Protein 4XTT (pdb70)

Solvent-accessible surface area: 8667 Å² total; per-residue (Å²): 70,27,51,28,0,15,79,43,16,125,137,22,138,106,41,34,15,42,45,37,138,4,55,121,111,1,16,50,54,3,25,89,96,36,62,6,97,78,115,39,34,1,1,11,0,0,1,4,70,60,170,118,11,46,19,12,6,69,20,92,60,87,2,92,122,36,2,37,0,0,0,0,0,50,54,104,32,4,72,104,3,52,141,84,59,117,93,64,3,47,111,17,1,89,68,0,25,125,112,42,39,24,49,68,13,138,4,42,114,131,0,24,53,66,4,23,97,89,37,63,8,75,61,99,33,30,1,11,12,0,0,0,56,58,66,215,103,36,32,15,16,4,80,23,94,60,95,1,91,108,34,3,46,0,0,0,0,1,108,100,121,30,8,69,110,1,93,143,68,44

Radius of gyration: 15.3 Å; Cα contacts (8 Å, |Δi|>4): 316; chains: 2; bounding box: 33×37×35 Å

Foldseek 3Di:
DVCVVVVCQVVDPFKHKDKDFADPVQFQAFQVNVPLCVVQVKDFQWKQDPNDTGGPDDRPDGHHGGIITTIIDTNVSVVVVVVVD/DVVVVVVVVVVCVPWPKDKAFDDPVQFQHFQVRVPQCVPQVKDFQWKCDPNDIGGPDDRHDTDHGGIITIITDHPVRVVVVNVVD

Sequence (170 aa):
ASASVLDYLELADEHSIVELKATEKMAGQSIIDLDIRAQYGINIIAIKRGKEFIISPNPNINLEIGDILIMIGHDNDLNRFEKNIASASVLDYLELADEHSIVELKATEKMAGQSIIDLDIRAQYGINIIAIKRGKEFIISPNPNINLEIGDILIMIGHDNDLNRFEKNI

Nearest PDB structures (foldseek):
  4xtt-assembly1_B  TM=8.536E-01  e=2.624E-13  Staphylococcus aureus 08BA02176
  6i8v-assembly1_A-2  TM=8.412E-01  e=2.995E-08  Bacillus subtilis subsp. subtilis str. 168
  6s2j-assembly1_A  TM=8.124E-01  e=6.729E-08  Bacillus subtilis subsp. subtilis str. 168
  4j91-assembly1_B-2  TM=8.231E-01  e=1.335E-07  Bacillus subtilis subsp. subtilis str. 168
  6s5o-assembly2_F-2  TM=8.168E-01  e=1.254E-07  Bacillus subtilis subsp. subtilis str. 168

B-factor: mean 41.75, std 16.61, range [12.87, 128.22]

Organism: NCBI:txid1229492

Secondary structure (DSSP, 8-state):
--HHHHHHHHH-SSEEEEEEEPPTTTTT-BTTTTTHHHHH--EEEEEEETTEEEES--TTSBPPTT-EEEEEEEHHHHHHHHHT-/--HHHHHHHHHHTTS-EEEEEPPTTTTT--TTTTTHHHHH--EEEEEEETTEEEES--TTSPPPTT-EEEEES-HHHHHHHHHT-

CATH classification: 3.30.70.1450

InterPro domains:
  IPR006037 Regulator of K+ conductance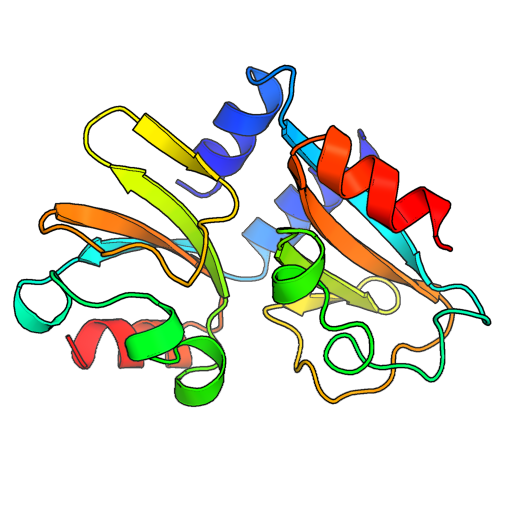, C-terminal [PF02080] (17-84)
  IPR006037 Regulator of K+ conductance, C-terminal [PS51202] (3-85)
  IPR036721 Regulator of K+ conductance, C-terminal domain superfamily [G3DSA:3.30.70.1450] (1-85)
  IPR036721 Regulator of K+ conductance, C-terminal domain superfamily [SSF116726] (4-84)
  IPR050721 Trk/Ktr/HKT Potassium Transport [PTHR43833] (4-83)

Structure (mmCIF, N/CA/C/O backbone):
data_4XTT
#
_entry.id   4XTT
#
_cell.length_a   84.976
_cell.length_b   84.976
_cell.length_c   85.575
_cell.angle_alpha   90.000
_cell.angle_beta   90.000
_cell.angle_gamma   90.000
#
_symmetry.space_group_name_H-M   'P 43 21 2'
#
loop_
_entity.id
_entity.type
_entity.pdbx_description
1 polymer 'Putative potassium transport protein'
2 non-polymer "(2R,3R,3aS,5R,7aR,9R,10R,10aS,12R,14aR)-2,9-bis(6-amino-9H-purin-9-yl)octahydro-2H,7H-difuro[3,2-d:3',2'-j][1,3,7,9,2,8 ]tetraoxadiphosphacyclododecine-3,5,10,12-tetrol 5,12-dioxide"
3 water water
#
loop_
_atom_site.group_PDB
_atom_site.id
_atom_site.type_symbol
_atom_site.label_atom_id
_atom_site.label_alt_id
_atom_site.label_comp_id
_atom_site.label_asym_id
_atom_site.label_entity_id
_atom_site.label_seq_id
_atom_site.pdbx_PDB_ins_code
_atom_site.Cartn_x
_atom_site.Cartn_y
_atom_site.Cartn_z
_atom_site.occupancy
_atom_site.B_iso_or_equiv
_atom_site.auth_seq_id
_atom_site.auth_comp_id
_atom_site.auth_asym_id
_atom_site.auth_atom_id
_atom_site.pdbx_PDB_model_num
ATOM 1 N N . ALA A 1 1 ? -23.183 -31.683 8.375 1.00 59.05 133 ALA A N 1
ATOM 2 C CA . ALA A 1 1 ? -22.051 -31.624 9.272 1.00 47.60 133 ALA A CA 1
ATOM 3 C C . ALA A 1 1 ? -20.703 -31.545 8.590 1.00 67.47 133 ALA A C 1
ATOM 4 O O . ALA A 1 1 ? -19.740 -32.107 9.017 1.00 50.35 133 ALA A O 1
ATOM 6 N N . SER A 1 2 ? -20.669 -30.811 7.508 1.00 80.58 134 SER A N 1
ATOM 7 C CA . SER A 1 2 ? -19.464 -30.258 6.943 1.00 40.92 134 SER A CA 1
ATOM 8 C C . SER A 1 2 ? -19.355 -28.791 7.330 1.00 50.97 134 SER A C 1
ATOM 9 O O . SER A 1 2 ? -18.318 -28.182 7.172 1.00 38.03 134 SER A O 1
ATOM 12 N N . ALA A 1 3 ? -20.449 -28.260 7.857 1.00 49.76 135 ALA A N 1
ATOM 13 C CA . ALA A 1 3 ? -20.592 -26.900 8.293 1.00 56.81 135 ALA A CA 1
ATOM 14 C C . ALA A 1 3 ? -20.309 -26.813 9.753 1.00 42.37 135 ALA A C 1
ATOM 15 O O . ALA A 1 3 ? -19.932 -25.784 10.242 1.00 37.74 135 ALA A O 1
ATOM 17 N N . SER A 1 4 ? -20.484 -27.923 10.437 1.00 38.43 136 SER A N 1
ATOM 18 C CA . SER A 1 4 ? -20.122 -28.015 11.802 1.00 29.98 136 SER A CA 1
ATOM 19 C C . SER A 1 4 ? -18.670 -27.753 11.893 1.00 33.08 136 SER A C 1
ATOM 20 O O . SER A 1 4 ? -18.206 -27.284 12.876 1.00 49.24 136 SER A O 1
ATOM 23 N N . VAL A 1 5 ? -17.944 -28.049 10.847 1.00 35.91 137 VAL A N 1
ATOM 24 C CA . VAL A 1 5 ? -16.518 -27.764 10.818 1.00 32.70 137 VAL A CA 1
ATOM 25 C C . VAL A 1 5 ? -16.354 -26.282 10.570 1.00 33.00 137 VAL A C 1
ATOM 26 O O . VAL A 1 5 ? -15.544 -25.613 11.205 1.00 38.09 137 VAL A O 1
ATOM 30 N N . LEU A 1 6 ? -17.154 -25.767 9.648 1.00 37.20 138 LEU A N 1
ATOM 31 C CA . LEU A 1 6 ? -17.072 -24.364 9.284 1.00 35.07 138 LEU A CA 1
ATOM 32 C C . LEU A 1 6 ? -17.650 -23.470 10.377 1.00 36.76 138 LEU A C 1
ATOM 33 O O . LEU A 1 6 ? -17.174 -22.358 10.591 1.00 41.03 138 LEU A O 1
ATOM 38 N N . ASP A 1 7 ? -18.638 -23.984 11.105 1.00 42.75 139 ASP A N 1
ATOM 39 C CA . ASP A 1 7 ? -19.256 -23.225 12.187 1.00 35.40 139 ASP A CA 1
ATOM 40 C C . ASP A 1 7 ? -18.310 -23.051 13.362 1.00 43.45 139 ASP A C 1
ATOM 41 O O . ASP A 1 7 ? -18.256 -21.989 13.970 1.00 55.25 139 ASP A O 1
ATOM 46 N N . TYR A 1 8 ? -17.538 -24.091 13.653 1.00 43.10 140 TYR A N 1
ATOM 47 C CA . TYR A 1 8 ? -16.551 -24.030 14.718 1.00 41.41 140 TYR A CA 1
ATOM 48 C C . TYR A 1 8 ? -15.486 -22.971 14.435 1.00 44.94 140 TYR A C 1
ATOM 49 O O . TYR A 1 8 ? -15.150 -22.168 15.299 1.00 51.33 140 TYR A O 1
ATOM 58 N N . LEU A 1 9 ? -14.980 -22.966 13.208 1.00 50.14 141 LEU A N 1
ATOM 59 C CA . LEU A 1 9 ? -13.923 -22.049 12.791 1.00 46.14 141 LEU A CA 1
ATOM 60 C C . LEU A 1 9 ? -14.330 -20.584 12.859 1.00 46.09 141 LEU A C 1
ATOM 61 O O . LEU A 1 9 ? -13.493 -19.715 13.110 1.00 46.80 141 LEU A O 1
ATOM 66 N N . GLU A 1 10 ? -15.600 -20.303 12.577 1.00 53.05 142 GLU A N 1
ATOM 67 C CA . GLU A 1 10 ? -16.097 -18.931 12.625 1.00 48.17 142 GLU A CA 1
ATOM 68 C C . GLU A 1 10 ? -16.193 -18.378 14.048 1.00 55.59 142 GLU A C 1
ATOM 69 O O . GLU A 1 10 ? -15.933 -17.197 14.275 1.00 68.88 142 GLU A O 1
ATOM 75 N N . LEU A 1 11 ? -16.571 -19.224 15.002 1.00 48.83 143 LEU A N 1
ATOM 76 C CA . LEU A 1 11 ? -16.711 -18.787 16.392 1.00 54.24 143 LEU A CA 1
ATOM 77 C C . LEU A 1 11 ? -15.390 -18.886 17.156 1.00 45.83 143 LEU A C 1
ATOM 78 O O . LEU A 1 11 ? -15.196 -18.204 18.162 1.00 51.87 143 LEU A O 1
ATOM 83 N N . ALA A 1 12 ? -14.498 -19.758 16.689 1.00 48.80 144 ALA A N 1
ATOM 84 C CA . ALA A 1 12 ? -13.189 -19.939 17.317 1.00 46.97 144 ALA A CA 1
ATOM 85 C C . ALA A 1 12 ? -12.249 -18.805 16.944 1.00 42.22 144 ALA A C 1
ATOM 86 O O . ALA A 1 12 ? -12.141 -18.438 15.778 1.00 55.87 144 ALA A O 1
ATOM 88 N N . ASP A 1 13 ? -11.566 -18.253 17.940 1.00 46.86 145 ASP A N 1
ATOM 89 C CA . ASP A 1 13 ? -10.766 -17.057 17.723 1.00 70.95 145 ASP A CA 1
ATOM 90 C C . ASP A 1 13 ? -9.270 -17.394 17.732 1.00 58.22 145 ASP A C 1
ATOM 91 O O . ASP A 1 13 ? -8.420 -16.506 17.691 1.00 60.56 145 ASP A O 1
ATOM 96 N N . GLU A 1 14 ? -8.953 -18.684 17.800 1.00 58.17 146 GLU A N 1
ATOM 97 C CA . GLU A 1 14 ? -7.560 -19.131 17.788 1.00 47.08 146 GLU A CA 1
ATOM 98 C C . GLU A 1 14 ? -7.281 -20.180 16.700 1.00 46.77 146 GLU A C 1
ATOM 99 O O . GLU A 1 14 ? -6.132 -20.558 16.457 1.00 32.78 146 GLU A O 1
ATOM 105 N N . HIS A 1 15 ? -8.345 -20.644 16.054 1.00 56.06 147 HIS A N 1
ATOM 106 C CA . HIS A 1 15 ? -8.248 -21.611 14.967 1.00 34.43 147 HIS A CA 1
ATOM 107 C C . HIS A 1 15 ? -8.891 -21.025 13.722 1.00 50.42 147 HIS A C 1
ATOM 108 O O . HIS A 1 15 ? -9.819 -20.216 13.808 1.00 61.05 147 HIS A O 1
ATOM 115 N N . SER A 1 16 ? -8.382 -21.428 12.563 1.00 48.30 148 SER A N 1
ATOM 116 C CA . SER A 1 16 ? -8.760 -20.798 11.300 1.00 55.09 148 SER A CA 1
ATOM 117 C C . SER A 1 16 ? -8.311 -21.616 10.087 1.00 33.00 148 SER A C 1
ATOM 118 O O . SER A 1 16 ? -7.362 -22.394 10.180 1.00 28.09 148 SER A O 1
ATOM 121 N N . ILE A 1 17 ? -9.051 -21.500 8.984 1.00 35.40 149 ILE A N 1
ATOM 122 C CA . ILE A 1 17 ? -8.620 -22.085 7.715 1.00 31.26 149 ILE A CA 1
ATOM 123 C C . ILE A 1 17 ? -7.949 -21.032 6.853 1.00 26.90 149 ILE A C 1
ATOM 124 O O . ILE A 1 17 ? -8.472 -19.941 6.645 1.00 32.30 149 ILE A O 1
ATOM 129 N N . VAL A 1 18 ? -6.755 -21.365 6.391 1.00 27.10 150 VAL A N 1
ATOM 130 C CA . VAL A 1 18 ? -5.917 -20.429 5.675 1.00 30.88 150 VAL A CA 1
ATOM 131 C C . VAL A 1 18 ? -5.454 -21.078 4.387 1.00 34.04 150 VAL A C 1
ATOM 132 O O . VAL A 1 18 ? -5.170 -22.276 4.345 1.00 37.71 150 VAL A O 1
ATOM 136 N N . GLU A 1 19 ? -5.434 -20.299 3.319 1.00 41.65 151 GLU A N 1
ATOM 137 C CA . GLU A 1 19 ? -4.827 -20.728 2.073 1.00 27.33 151 GLU A CA 1
ATOM 138 C C . GLU A 1 19 ? -3.395 -20.229 1.936 1.00 26.05 151 GLU A C 1
ATOM 139 O O . GLU A 1 19 ? -3.077 -19.106 2.323 1.00 36.45 151 GLU A O 1
ATOM 145 N N . LEU A 1 20 ? -2.533 -21.064 1.372 1.00 34.28 152 LEU A N 1
ATOM 146 C CA . LEU A 1 20 ? -1.139 -20.686 1.185 1.00 44.48 152 LEU A CA 1
ATOM 147 C C . LEU A 1 20 ? -0.646 -21.152 -0.180 1.00 46.28 152 LEU A C 1
ATOM 148 O O . LEU A 1 20 ? -0.633 -22.346 -0.476 1.00 35.08 152 LEU A O 1
ATOM 153 N N . LYS A 1 21 ? -0.218 -20.196 -0.998 1.00 51.85 153 LYS A N 1
ATOM 154 C CA . LYS A 1 21 ? 0.191 -20.485 -2.364 1.00 47.17 153 LYS A CA 1
ATOM 155 C C . LYS A 1 21 ? 1.631 -20.976 -2.366 1.00 43.60 153 LYS A C 1
ATOM 156 O O . LYS A 1 21 ? 2.480 -20.436 -1.655 1.00 47.91 153 LYS A O 1
ATOM 162 N N . ALA A 1 22 ? 1.901 -22.010 -3.154 1.00 42.07 154 ALA A N 1
ATOM 163 C CA . ALA A 1 22 ? 3.218 -22.629 -3.156 1.00 48.81 154 ALA A CA 1
ATOM 164 C C . ALA A 1 22 ? 4.257 -21.767 -3.867 1.00 74.41 154 ALA A C 1
ATOM 165 O O . ALA A 1 22 ? 4.064 -21.351 -5.013 1.00 69.25 154 ALA A O 1
ATOM 167 N N . THR A 1 23 ? 5.366 -21.519 -3.176 1.00 82.71 155 THR A N 1
ATOM 168 C CA . THR A 1 23 ? 6.478 -20.753 -3.727 1.00 91.37 155 THR A CA 1
ATOM 169 C C . THR A 1 23 ? 7.512 -21.706 -4.316 1.00 92.42 155 THR A C 1
ATOM 170 O O . THR A 1 23 ? 7.476 -22.906 -4.034 1.00 84.42 155 THR A O 1
ATOM 174 N N . GLU A 1 24 ? 8.440 -21.171 -5.107 1.00 84.25 156 GLU A N 1
ATOM 175 C CA . GLU A 1 24 ? 9.502 -21.981 -5.696 1.00 79.51 156 GLU A CA 1
ATOM 176 C C . GLU A 1 24 ? 10.293 -22.690 -4.605 1.00 86.26 156 GLU A C 1
ATOM 177 O O . GLU A 1 24 ? 10.718 -23.837 -4.771 1.00 70.56 156 GLU A O 1
ATOM 183 N N . LYS A 1 25 ? 10.494 -21.988 -3.494 1.00 78.87 157 LYS A N 1
ATOM 184 C CA . LYS A 1 25 ? 11.106 -22.572 -2.313 1.00 72.18 157 LYS A CA 1
ATOM 185 C C . LYS A 1 25 ? 10.372 -23.841 -1.899 1.00 80.20 157 LYS A C 1
ATOM 186 O O . LYS A 1 25 ? 10.992 -24.846 -1.548 1.00 80.08 157 LYS A O 1
ATOM 192 N N . MET A 1 26 ? 9.047 -23.797 -1.986 1.00 75.57 158 MET A N 1
ATOM 193 C CA . MET A 1 26 ? 8.207 -24.885 -1.505 1.00 54.47 158 MET A CA 1
ATOM 194 C C . MET A 1 26 ? 7.816 -25.816 -2.653 1.00 53.77 158 MET A C 1
ATOM 195 O O . MET A 1 26 ? 7.512 -26.991 -2.439 1.00 62.57 158 MET A O 1
ATOM 200 N N . ALA A 1 27 ? 7.864 -25.294 -3.876 1.00 65.55 159 ALA A N 1
ATOM 201 C CA . ALA A 1 27 ? 7.624 -26.100 -5.072 1.00 59.75 159 ALA A CA 1
ATOM 202 C C . ALA A 1 27 ? 8.802 -27.042 -5.314 1.00 62.81 159 ALA A C 1
ATOM 203 O O . ALA A 1 27 ? 9.959 -26.675 -5.093 1.00 50.53 159 ALA A O 1
ATOM 205 N N . GLY A 1 28 ? 8.508 -28.264 -5.747 1.00 58.97 160 GLY A N 1
ATOM 206 C CA . GLY A 1 28 ? 9.549 -29.257 -5.928 1.00 40.48 160 GLY A CA 1
ATOM 207 C C . GLY A 1 28 ? 9.653 -30.138 -4.702 1.00 46.71 160 GLY A C 1
ATOM 208 O O . GLY A 1 28 ? 10.302 -31.184 -4.724 1.00 44.43 160 GLY A O 1
ATOM 209 N N . GLN A 1 29 ? 9.028 -29.693 -3.616 1.00 56.80 161 GLN A N 1
ATOM 210 C CA . GLN A 1 29 ? 9.005 -30.460 -2.379 1.00 41.15 161 GLN A CA 1
ATOM 211 C C . GLN A 1 29 ? 7.632 -31.088 -2.173 1.00 36.50 161 GLN A C 1
ATOM 212 O O . GLN A 1 29 ? 6.633 -30.596 -2.694 1.00 40.56 161 GLN A O 1
ATOM 218 N N . SER A 1 30 ? 7.590 -32.172 -1.407 1.00 37.14 162 SER A N 1
ATOM 219 C CA . SER A 1 30 ? 6.333 -32.839 -1.078 1.00 46.87 162 SER A CA 1
ATOM 220 C C . SER A 1 30 ? 5.911 -32.480 0.333 1.00 36.48 162 SER A C 1
ATOM 221 O O . SER A 1 30 ? 6.717 -31.956 1.103 1.00 38.50 162 SER A O 1
ATOM 224 N N . ILE A 1 31 ? 4.662 -32.761 0.694 1.00 33.35 163 ILE A N 1
ATOM 225 C CA . ILE A 1 31 ? 4.236 -32.406 2.043 1.00 32.24 163 ILE A CA 1
ATOM 226 C C . ILE A 1 31 ? 4.768 -33.430 3.047 1.00 39.43 163 ILE A C 1
ATOM 227 O O . ILE A 1 31 ? 4.732 -33.195 4.256 1.00 38.51 163 ILE A O 1
ATOM 232 N N . ILE A 1 32 ? 5.339 -34.526 2.549 1.00 36.04 164 ILE A N 1
ATOM 233 C CA . ILE A 1 32 ? 5.989 -35.491 3.435 1.00 33.79 164 ILE A CA 1
ATOM 234 C C . ILE A 1 32 ? 7.461 -35.137 3.596 1.00 28.24 164 ILE A C 1
ATOM 235 O O . ILE A 1 32 ? 8.077 -35.486 4.597 1.00 33.28 164 ILE A O 1
ATOM 240 N N . ASP A 1 33 ? 8.008 -34.405 2.629 1.00 37.98 165 ASP A N 1
ATOM 241 C CA . ASP A 1 33 ? 9.346 -33.841 2.768 1.00 35.08 165 ASP A CA 1
ATOM 242 C C . ASP A 1 33 ? 9.315 -32.790 3.867 1.00 30.81 165 ASP A C 1
ATOM 243 O O . ASP A 1 33 ? 10.181 -32.755 4.736 1.00 53.09 165 ASP A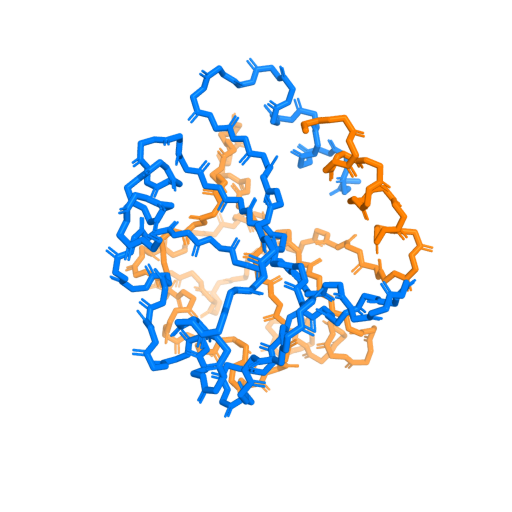 O 1
ATOM 248 N N . LEU A 1 34 ? 8.296 -31.937 3.823 1.00 36.89 166 LEU A N 1
ATOM 249 C CA . LEU A 1 34 ? 8.109 -30.894 4.825 1.00 29.09 166 LEU A CA 1
ATOM 250 C C . LEU A 1 34 ? 7.568 -31.472 6.138 1.00 31.78 166 LEU A C 1
ATOM 251 O O . LEU A 1 34 ? 7.702 -30.855 7.197 1.00 30.76 166 LEU A O 1
ATOM 256 N N . ASP A 1 35 ? 6.971 -32.661 6.043 1.00 31.73 167 ASP A N 1
ATOM 257 C CA . ASP A 1 35 ? 6.401 -33.399 7.176 1.00 28.51 167 ASP A CA 1
ATOM 258 C C . ASP A 1 35 ? 5.485 -32.493 8.011 1.00 33.45 167 ASP A C 1
ATOM 259 O O . ASP A 1 35 ? 5.631 -32.375 9.231 1.00 32.06 167 ASP A O 1
ATOM 264 N N . ILE A 1 36 ? 4.512 -31.892 7.338 1.00 25.60 168 ILE A N 1
ATOM 265 C CA . ILE A 1 36 ? 3.802 -30.747 7.880 1.00 32.17 168 ILE A CA 1
ATOM 266 C C . ILE A 1 36 ? 3.028 -31.048 9.162 1.00 30.26 168 ILE A C 1
ATOM 267 O O . ILE A 1 36 ? 3.199 -30.333 10.153 1.00 27.67 168 ILE A O 1
ATOM 272 N N . ARG A 1 37 ? 2.203 -32.088 9.176 1.00 27.18 169 ARG A N 1
ATOM 273 C CA . ARG A 1 37 ? 1.419 -32.351 10.379 1.00 30.09 169 ARG A CA 1
ATOM 274 C C . ARG A 1 37 ? 2.288 -32.793 11.551 1.00 37.03 169 ARG A C 1
ATOM 275 O O . ARG A 1 37 ? 2.049 -32.394 12.694 1.00 26.83 169 ARG A O 1
ATOM 283 N N . ALA A 1 38 ? 3.316 -33.584 11.268 1.00 34.77 170 ALA A N 1
ATOM 284 C CA . ALA A 1 38 ? 4.181 -34.068 12.334 1.00 25.96 170 ALA A CA 1
ATOM 285 C C . ALA A 1 38 ? 5.032 -32.951 12.928 1.00 21.65 170 ALA A C 1
ATOM 286 O O . ALA A 1 38 ? 5.440 -33.035 14.083 1.00 23.55 170 ALA A O 1
ATOM 288 N N . GLN A 1 39 ? 5.240 -31.882 12.163 1.00 25.68 171 GLN A N 1
ATOM 289 C CA . GLN A 1 39 ? 6.141 -30.803 12.574 1.00 14.71 171 GLN A CA 1
ATOM 290 C C . GLN A 1 39 ? 5.411 -29.586 13.122 1.00 26.54 171 GLN A C 1
ATOM 291 O O . GLN A 1 39 ? 5.957 -28.861 13.948 1.00 31.31 171 GLN A O 1
ATOM 297 N N . TYR A 1 40 ? 4.176 -29.364 12.683 1.00 24.53 172 TYR A N 1
ATOM 298 C CA . TYR A 1 40 ? 3.476 -28.129 13.024 1.00 24.66 172 TYR A CA 1
ATOM 299 C C . TYR A 1 40 ? 2.087 -28.394 13.609 1.00 22.01 172 TYR A C 1
ATOM 300 O O . TYR A 1 40 ? 1.520 -27.549 14.290 1.00 33.82 172 TYR A O 1
ATOM 309 N N . GLY A 1 41 ? 1.541 -29.573 13.356 1.00 28.11 173 GLY A N 1
ATOM 310 C CA . GLY A 1 41 ? 0.215 -29.888 13.847 1.00 22.98 173 GLY A CA 1
ATOM 311 C C . GLY A 1 41 ? -0.851 -29.365 12.904 1.00 30.86 173 GLY A C 1
ATOM 312 O O . GLY A 1 41 ? -2.026 -29.283 13.270 1.00 21.41 173 GLY A O 1
ATOM 313 N N . ILE A 1 42 ? -0.437 -29.016 11.687 1.00 22.51 174 ILE A N 1
ATOM 314 C CA . ILE A 1 42 ? -1.344 -28.462 10.689 1.00 21.95 174 ILE A CA 1
ATOM 315 C C . ILE A 1 42 ? -1.909 -29.573 9.823 1.00 24.84 174 ILE A C 1
ATOM 316 O O . ILE A 1 42 ? -1.193 -30.510 9.466 1.00 26.40 174 ILE A O 1
ATOM 321 N N . ASN A 1 43 ? -3.192 -29.473 9.491 1.00 24.33 175 ASN A N 1
ATOM 322 C CA . ASN A 1 43 ? -3.816 -30.427 8.591 1.00 20.19 175 ASN A CA 1
ATOM 323 C C . ASN A 1 43 ? -4.098 -29.794 7.234 1.00 28.12 175 ASN A C 1
ATOM 324 O O . ASN A 1 43 ? -4.700 -28.718 7.151 1.00 28.51 175 ASN A O 1
ATOM 329 N N . ILE A 1 44 ? -3.616 -30.435 6.175 1.00 21.92 176 ILE A N 1
ATOM 330 C CA . ILE A 1 44 ? -3.914 -29.990 4.822 1.00 26.10 176 ILE A CA 1
ATOM 331 C C . ILE A 1 44 ? -5.099 -30.800 4.303 1.00 29.62 176 ILE A C 1
ATOM 332 O O . ILE A 1 44 ? -4.987 -32.010 4.071 1.00 19.07 176 ILE A O 1
ATOM 337 N N . ILE A 1 45 ? -6.232 -30.120 4.139 1.00 39.16 177 ILE A N 1
ATOM 338 C CA . ILE A 1 45 ? -7.502 -30.745 3.757 1.00 39.06 177 ILE A CA 1
ATOM 339 C C . ILE A 1 45 ? -7.507 -31.050 2.262 1.00 27.27 177 ILE A C 1
ATOM 340 O O . ILE A 1 45 ? -8.020 -32.081 1.822 1.00 23.17 177 ILE A O 1
ATOM 345 N N . ALA A 1 46 ? -6.953 -30.122 1.488 1.00 24.21 178 ALA A N 1
ATOM 346 C CA . ALA A 1 46 ? -6.940 -30.219 0.035 1.00 23.39 178 ALA A CA 1
ATOM 347 C C . ALA A 1 46 ? -5.892 -29.294 -0.575 1.00 30.92 178 ALA A C 1
ATOM 348 O O . ALA A 1 46 ? -5.330 -28.429 0.106 1.00 23.52 178 ALA A O 1
ATOM 350 N N . ILE A 1 47 ? -5.639 -29.493 -1.865 1.00 28.77 179 ILE A N 1
ATOM 351 C CA . ILE A 1 47 ? -4.751 -28.639 -2.649 1.00 29.81 179 ILE A CA 1
ATOM 352 C C . ILE A 1 47 ? -5.540 -28.098 -3.830 1.00 32.33 179 ILE A C 1
ATOM 353 O O . ILE A 1 47 ? -6.228 -28.862 -4.512 1.00 42.48 179 ILE A O 1
ATOM 358 N N . LYS A 1 48 ? -5.466 -26.793 -4.075 1.00 41.36 180 LYS A N 1
ATOM 359 C CA . LYS A 1 48 ? -6.099 -26.240 -5.274 1.00 42.95 180 LYS A CA 1
ATOM 360 C C . LYS A 1 48 ? -5.149 -26.239 -6.457 1.00 37.45 180 LYS A C 1
ATOM 361 O O . LYS A 1 48 ? -4.171 -25.490 -6.491 1.00 39.31 180 LYS A O 1
ATOM 367 N N . ARG A 1 49 ? -5.445 -27.090 -7.429 1.00 46.27 181 ARG A N 1
ATOM 368 C CA . ARG A 1 49 ? -4.667 -27.143 -8.651 1.00 48.84 181 ARG A CA 1
ATOM 369 C C . ARG A 1 49 ? -5.500 -26.513 -9.766 1.00 54.16 181 ARG A C 1
ATOM 370 O O . ARG A 1 49 ? -6.525 -27.052 -10.184 1.00 47.58 181 ARG A O 1
ATOM 378 N N . GLY A 1 50 ? -5.042 -25.364 -10.242 1.00 62.60 182 GLY A N 1
ATOM 379 C CA . GLY A 1 50 ? -5.819 -24.546 -11.144 1.00 48.80 182 GLY A CA 1
ATOM 380 C C . GLY A 1 50 ? -7.063 -24.108 -10.404 1.00 55.68 182 GLY A C 1
ATOM 381 O O . GLY A 1 50 ? -6.968 -23.368 -9.424 1.00 62.35 182 GLY A O 1
ATOM 382 N N . LYS A 1 51 ? -8.223 -24.594 -10.831 1.00 49.16 183 LYS A N 1
ATOM 383 C CA . LYS A 1 51 ? -9.467 -24.261 -10.150 1.00 58.56 183 LYS A CA 1
ATOM 384 C C . LYS A 1 51 ? -10.150 -25.554 -9.736 1.00 48.91 183 LYS A C 1
ATOM 385 O O . LYS A 1 51 ? -11.370 -25.635 -9.619 1.00 60.87 183 LYS A O 1
ATOM 391 N N . GLU A 1 52 ? -9.321 -26.563 -9.512 1.00 51.96 184 GLU A N 1
ATOM 392 C CA . GLU A 1 52 ? -9.750 -27.900 -9.139 1.00 50.28 184 GLU A CA 1
ATOM 393 C C . GLU A 1 52 ? -9.155 -28.312 -7.779 1.00 46.66 184 GLU A C 1
ATOM 394 O O . GLU A 1 52 ? -8.035 -27.928 -7.443 1.00 48.22 184 GLU A O 1
ATOM 400 N N . PHE A 1 53 ? -9.896 -29.103 -7.008 1.00 54.71 185 PHE A N 1
ATOM 401 C CA . PHE A 1 53 ? -9.488 -29.466 -5.648 1.00 41.52 185 PHE A CA 1
ATOM 402 C C . PHE A 1 53 ? -8.971 -30.898 -5.498 1.00 44.96 185 PHE A C 1
ATOM 403 O O . PHE A 1 53 ? -9.715 -31.863 -5.704 1.00 40.57 185 PHE A O 1
ATOM 411 N N . ILE A 1 54 ? -7.697 -31.033 -5.139 1.00 33.79 186 ILE A N 1
ATOM 412 C CA . ILE A 1 54 ? -7.139 -32.341 -4.800 1.00 37.45 186 ILE A CA 1
ATOM 413 C C . ILE A 1 54 ? -7.352 -32.631 -3.310 1.00 30.49 186 ILE A C 1
ATOM 414 O O . ILE A 1 54 ? -6.664 -32.078 -2.455 1.00 26.22 186 ILE A O 1
ATOM 419 N N . ILE A 1 55 ? -8.323 -33.488 -3.009 1.00 25.11 187 ILE A N 1
ATOM 420 C CA . ILE A 1 55 ? -8.654 -33.824 -1.629 1.00 25.82 187 ILE A CA 1
ATOM 421 C C . ILE A 1 55 ? -7.732 -34.903 -1.086 1.00 28.22 187 ILE A C 1
ATOM 422 O O . ILE A 1 55 ? -7.212 -35.723 -1.843 1.00 38.02 187 ILE A O 1
ATOM 427 N N . SER A 1 56 ? -7.538 -34.877 0.232 1.00 43.16 188 SER A N 1
ATOM 428 C CA . SER A 1 56 ? -6.640 -35.788 0.940 1.00 32.64 188 SER A CA 1
ATOM 429 C C . SER A 1 56 ? -5.399 -36.071 0.102 1.00 33.86 188 SER A C 1
ATOM 430 O O . SER A 1 56 ? -5.169 -37.209 -0.309 1.00 34.26 188 SER A O 1
ATOM 433 N N . PRO A 1 57 ? -4.603 -35.023 -0.159 1.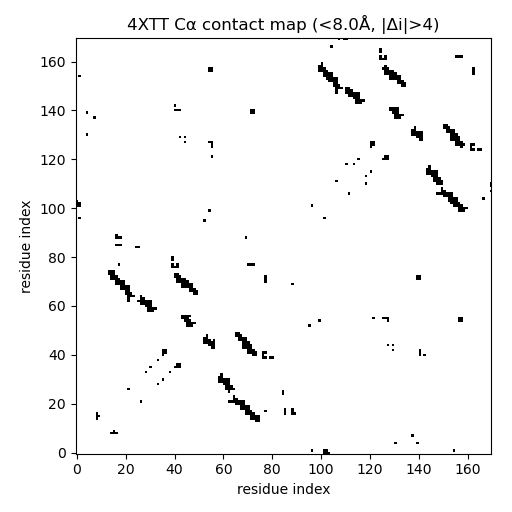00 34.05 189 PRO A N 1
ATOM 434 C CA . PRO A 1 57 ? -3.498 -35.065 -1.117 1.00 26.31 189 PRO A CA 1
ATOM 435 C C . PRO A 1 57 ? -2.519 -36.186 -0.799 1.00 18.65 189 PRO A C 1
ATOM 436 O O . PRO A 1 57 ? -2.284 -36.489 0.367 1.00 37.84 189 PRO A O 1
ATOM 440 N N . ASN A 1 58 ? -1.999 -36.827 -1.833 1.00 27.78 190 ASN A N 1
ATOM 441 C CA . ASN A 1 58 ? -0.947 -37.807 -1.657 1.00 18.11 190 ASN A CA 1
ATOM 442 C C . ASN A 1 58 ? 0.287 -37.065 -1.186 1.00 28.28 190 ASN A C 1
ATOM 443 O O . ASN A 1 58 ? 0.775 -36.176 -1.885 1.00 34.50 190 ASN A O 1
ATOM 448 N N . PRO A 1 59 ? 0.802 -37.425 0.001 1.00 29.76 191 PRO A N 1
ATOM 449 C CA . PRO A 1 59 ? 1.916 -36.697 0.615 1.00 21.46 191 PRO A CA 1
ATOM 450 C C . PRO A 1 59 ? 3.240 -36.855 -0.135 1.00 30.38 191 PRO A C 1
ATOM 451 O O . PRO A 1 59 ? 4.188 -36.147 0.190 1.00 27.30 191 PRO A O 1
ATOM 455 N N . ASN A 1 60 ? 3.295 -37.739 -1.129 1.00 35.26 192 ASN A N 1
ATOM 456 C CA . ASN A 1 60 ? 4.552 -38.021 -1.816 1.00 39.32 192 ASN A CA 1
ATOM 457 C C . ASN A 1 60 ? 4.699 -37.312 -3.155 1.00 48.27 192 ASN A C 1
ATOM 458 O O . ASN A 1 60 ? 5.760 -37.396 -3.775 1.00 42.84 192 ASN A O 1
ATOM 463 N N . ILE A 1 61 ? 3.656 -36.614 -3.606 1.00 37.68 193 ILE A N 1
ATOM 464 C CA . ILE A 1 61 ? 3.769 -35.870 -4.856 1.00 41.33 193 ILE A CA 1
ATOM 465 C C . ILE A 1 61 ? 4.438 -34.532 -4.600 1.00 35.79 193 ILE A C 1
ATOM 466 O O . ILE A 1 61 ? 4.248 -33.927 -3.548 1.00 47.77 193 ILE A O 1
ATOM 471 N N . ASN A 1 62 ? 5.234 -34.082 -5.562 1.00 47.00 194 ASN A N 1
ATOM 472 C CA . ASN A 1 62 ? 5.902 -32.789 -5.467 1.00 48.99 194 ASN A CA 1
ATOM 473 C C . ASN A 1 62 ? 4.920 -31.647 -5.671 1.00 45.06 194 ASN A C 1
ATOM 474 O O . ASN A 1 62 ? 4.113 -31.669 -6.597 1.00 51.21 194 ASN A O 1
ATOM 479 N N . LEU A 1 63 ? 4.993 -30.646 -4.803 1.00 53.25 195 LEU A N 1
ATOM 480 C CA . LEU A 1 63 ? 4.132 -29.482 -4.940 1.00 51.64 195 LEU A CA 1
ATOM 481 C C . LEU A 1 63 ? 4.589 -28.672 -6.139 1.00 53.12 195 LEU A C 1
ATOM 482 O O . LEU A 1 63 ? 5.773 -28.376 -6.286 1.00 59.46 195 LEU A O 1
ATOM 487 N N . GLU A 1 64 ? 3.638 -28.307 -6.989 1.00 62.22 196 GLU A N 1
ATOM 488 C CA . GLU A 1 64 ? 3.940 -27.523 -8.176 1.00 65.33 196 GLU A CA 1
ATOM 489 C C . GLU A 1 64 ? 3.663 -26.056 -7.909 1.00 65.73 196 GLU A C 1
ATOM 490 O O . GLU A 1 64 ? 2.980 -25.707 -6.943 1.00 62.22 196 GLU A O 1
ATOM 496 N N . ILE A 1 65 ? 4.199 -25.201 -8.769 1.00 61.11 197 ILE A N 1
ATOM 497 C CA . ILE A 1 65 ? 4.018 -23.767 -8.629 1.00 69.92 197 ILE A CA 1
ATOM 498 C C . ILE A 1 65 ? 2.541 -23.401 -8.801 1.00 67.90 197 ILE A C 1
ATOM 499 O O . ILE A 1 65 ? 1.861 -23.884 -9.709 1.00 54.36 197 ILE A O 1
ATOM 504 N N . GLY A 1 66 ? 2.041 -22.563 -7.902 1.00 63.13 198 GLY A N 1
ATOM 505 C CA . GLY A 1 66 ? 0.665 -22.115 -7.971 1.00 59.69 198 GLY A CA 1
ATOM 506 C C . GLY A 1 66 ? -0.306 -22.976 -7.190 1.00 58.36 198 GLY A C 1
ATOM 507 O O . GLY A 1 66 ? -1.483 -22.625 -7.067 1.00 55.48 198 GLY A O 1
ATOM 508 N N . ASP A 1 67 ? 0.180 -24.100 -6.666 1.00 56.86 199 ASP A N 1
ATOM 509 C CA . ASP A 1 67 ? -0.630 -24.953 -5.802 1.00 43.53 199 ASP A CA 1
ATOM 510 C C . ASP A 1 67 ? -1.026 -24.215 -4.540 1.00 45.31 199 ASP A C 1
ATOM 511 O O . ASP A 1 67 ? -0.183 -23.648 -3.847 1.00 48.26 199 ASP A O 1
ATOM 516 N N . ILE A 1 68 ? -2.320 -24.207 -4.261 1.00 32.92 200 ILE A N 1
ATOM 517 C CA . ILE A 1 68 ? -2.835 -23.563 -3.069 1.00 42.47 200 ILE A CA 1
ATOM 518 C C . ILE A 1 68 ? -3.151 -24.600 -1.994 1.00 39.89 200 ILE A C 1
ATOM 519 O O . ILE A 1 68 ? -4.086 -25.389 -2.140 1.00 48.44 200 ILE A O 1
ATOM 524 N N . LEU A 1 69 ? -2.356 -24.619 -0.928 1.00 29.54 201 LEU A N 1
ATOM 525 C CA . LEU A 1 69 ? -2.618 -25.543 0.167 1.00 37.67 201 LEU A CA 1
ATOM 526 C C . LEU A 1 69 ? -3.727 -24.975 1.038 1.00 27.00 201 LEU A C 1
ATOM 527 O O . LEU A 1 69 ? -3.653 -23.831 1.485 1.00 23.12 201 LEU A O 1
ATOM 532 N N . ILE A 1 70 ? -4.761 -25.773 1.273 1.00 26.53 202 ILE A N 1
ATOM 533 C CA . ILE A 1 70 ? -5.831 -25.348 2.157 1.00 32.28 202 ILE A CA 1
ATOM 534 C C . ILE A 1 70 ? -5.588 -25.968 3.535 1.00 28.57 202 ILE A C 1
ATOM 535 O O . ILE A 1 70 ? -5.723 -27.182 3.728 1.00 27.13 202 ILE A O 1
ATOM 540 N N . MET A 1 71 ? -5.236 -25.125 4.498 1.00 30.40 203 MET A N 1
ATOM 541 C CA . MET A 1 71 ? -4.755 -25.626 5.775 1.00 28.92 203 MET A CA 1
ATOM 542 C C . MET A 1 71 ? -5.700 -25.281 6.905 1.00 27.79 203 MET A C 1
ATOM 543 O O . MET A 1 71 ? -6.349 -24.232 6.900 1.00 28.39 203 MET A O 1
ATOM 548 N N . ILE A 1 72 ? -5.742 -26.158 7.896 1.00 28.71 204 ILE A N 1
ATOM 549 C CA . ILE A 1 72 ? -6.553 -25.929 9.073 1.00 31.62 204 ILE A CA 1
ATOM 550 C C . ILE A 1 72 ? -5.746 -26.315 10.309 1.00 32.11 204 ILE A C 1
ATOM 551 O O . ILE A 1 72 ? -5.088 -27.357 10.333 1.00 33.76 204 ILE A O 1
ATOM 556 N N . GLY A 1 73 ? -5.774 -25.454 11.322 1.00 41.04 205 GLY A N 1
ATOM 557 C CA . GLY A 1 73 ? -5.000 -25.662 12.534 1.00 29.89 205 GLY A CA 1
ATOM 558 C C . GLY A 1 73 ? -5.007 -24.445 13.446 1.00 36.06 205 GLY A C 1
ATOM 559 O O . GLY A 1 73 ? -5.704 -23.458 13.191 1.00 36.54 205 GLY A O 1
ATOM 560 N N . HIS A 1 74 ? -4.240 -24.525 14.527 1.00 31.50 206 HIS A N 1
ATOM 561 C CA . HIS A 1 74 ? -4.121 -23.425 15.475 1.00 43.79 206 HIS A CA 1
ATOM 562 C C . HIS A 1 74 ? -3.372 -22.262 14.835 1.00 32.92 206 HIS A C 1
ATOM 563 O O . HIS A 1 74 ? -2.442 -22.480 14.058 1.00 30.90 206 HIS A O 1
ATOM 570 N N . ASP A 1 75 ? -3.754 -21.034 15.183 1.00 33.48 207 ASP A N 1
ATOM 571 C CA . ASP A 1 75 ? -3.172 -19.846 14.549 1.00 31.80 207 ASP A CA 1
ATOM 572 C C . ASP A 1 75 ? -1.668 -19.735 14.752 1.00 36.42 207 ASP A C 1
ATOM 573 O O . ASP A 1 75 ? -0.947 -19.304 13.856 1.00 44.22 207 ASP A O 1
ATOM 578 N N . ASN A 1 76 ? -1.192 -20.149 15.921 1.00 42.83 208 ASN A N 1
ATOM 579 C CA . ASN A 1 76 ? 0.235 -20.113 16.202 1.00 30.77 208 ASN A CA 1
ATOM 580 C C . ASN A 1 76 ? 0.982 -21.140 15.368 1.00 33.79 208 ASN A C 1
ATOM 581 O O . ASN A 1 76 ? 2.121 -20.907 14.968 1.00 34.93 208 ASN A O 1
ATOM 586 N N . ASP A 1 77 ? 0.324 -22.256 15.059 1.00 33.60 209 ASP A N 1
ATOM 587 C CA . ASP A 1 77 ? 0.976 -23.296 14.273 1.00 27.07 209 ASP A CA 1
ATOM 588 C C . ASP A 1 77 ? 0.990 -22.895 12.819 1.00 31.48 209 ASP A C 1
ATOM 589 O O . ASP A 1 77 ? 2.009 -23.042 12.148 1.00 31.34 209 ASP A O 1
ATOM 594 N N . LEU A 1 78 ? -0.132 -22.357 12.347 1.00 29.28 210 LEU A N 1
ATOM 595 C CA . LEU A 1 78 ? -0.215 -21.865 10.984 1.00 24.41 210 LEU A CA 1
ATOM 596 C C . LEU A 1 78 ? 0.780 -20.743 10.748 1.00 28.88 210 LEU A C 1
ATOM 597 O O . LEU A 1 78 ? 1.503 -20.751 9.753 1.00 31.88 210 LEU A O 1
ATOM 602 N N . ASN A 1 79 ? 0.853 -19.816 11.700 1.00 35.22 211 ASN A N 1
ATOM 603 C CA . ASN A 1 79 ? 1.747 -18.665 11.599 1.00 38.83 211 ASN A CA 1
ATOM 604 C C . ASN A 1 79 ? 3.224 -19.067 11.593 1.00 33.08 211 ASN A C 1
ATOM 605 O O . ASN A 1 79 ? 4.047 -18.451 10.922 1.00 41.30 211 ASN A O 1
ATOM 610 N N . ARG A 1 80 ? 3.555 -20.113 12.333 1.00 36.81 212 ARG A N 1
ATOM 611 C CA . ARG A 1 80 ? 4.925 -20.597 12.389 1.00 32.24 212 ARG A CA 1
ATOM 612 C C . ARG A 1 80 ? 5.349 -21.257 11.084 1.00 44.11 212 ARG A C 1
ATOM 613 O O . ARG A 1 80 ? 6.470 -21.059 10.617 1.00 41.00 212 ARG A O 1
ATOM 621 N N . PHE A 1 81 ? 4.451 -22.033 10.489 1.00 41.04 213 PHE A N 1
ATOM 622 C CA . PHE A 1 81 ? 4.746 -22.678 9.218 1.00 33.10 213 PHE A CA 1
ATOM 623 C C . PHE A 1 81 ? 4.922 -21.651 8.108 1.00 41.70 213 PHE A C 1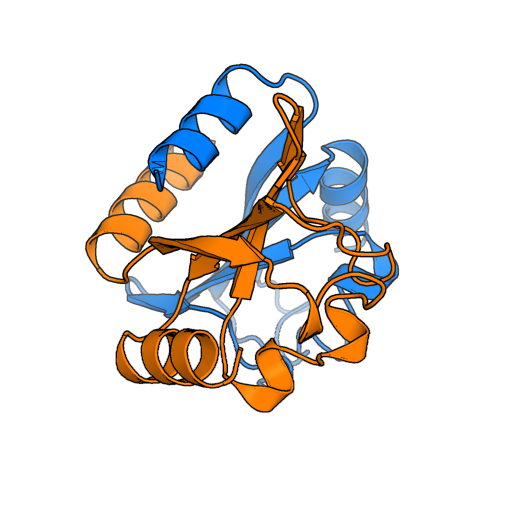
ATOM 624 O O . PHE A 1 81 ? 5.816 -21.779 7.272 1.00 39.41 213 PHE A O 1
ATOM 632 N N . GLU A 1 82 ? 4.084 -20.617 8.128 1.00 40.51 214 GLU A N 1
ATOM 633 C CA . GLU A 1 82 ? 4.126 -19.572 7.113 1.00 46.32 214 GLU A CA 1
ATOM 634 C C . GLU A 1 82 ? 5.411 -18.763 7.164 1.00 44.93 214 GLU A C 1
ATOM 635 O O . GLU A 1 82 ? 5.927 -18.348 6.130 1.00 59.06 214 GLU A O 1
ATOM 641 N N . LYS A 1 83 ? 5.951 -18.580 8.361 1.00 47.48 215 LYS A N 1
ATOM 642 C CA . LYS A 1 83 ? 7.120 -17.735 8.533 1.00 43.57 215 LYS A CA 1
ATOM 643 C C . LYS A 1 83 ? 8.388 -18.477 8.152 1.00 42.96 215 LYS A C 1
ATOM 644 O O . LYS A 1 83 ? 9.397 -17.860 7.816 1.00 63.68 215 LYS A O 1
ATOM 650 N N . ASN A 1 84 ? 8.326 -19.803 8.171 1.00 41.44 216 ASN A N 1
ATOM 651 C CA . ASN A 1 84 ? 9.467 -20.613 7.762 1.00 43.43 216 ASN A CA 1
ATOM 652 C C . ASN A 1 84 ? 9.505 -20.793 6.249 1.00 43.27 216 ASN A C 1
ATOM 653 O O . ASN A 1 84 ? 10.260 -21.610 5.732 1.00 46.83 216 ASN A O 1
ATOM 658 N N . ILE A 1 85 ? 8.661 -20.044 5.546 1.00 59.75 217 ILE A N 1
ATOM 659 C CA . ILE A 1 85 ? 8.614 -20.080 4.087 1.00 54.22 217 ILE A CA 1
ATOM 660 C C . ILE A 1 85 ? 8.526 -18.670 3.489 1.00 54.39 217 ILE A C 1
ATOM 661 O O . ILE A 1 85 ? 9.373 -17.808 3.749 1.00 51.66 217 ILE A O 1
ATOM 666 N N . ALA B 1 1 ? -9.008 -15.236 3.838 1.00 50.19 133 ALA B N 1
ATOM 667 C CA . ALA B 1 1 ? -9.892 -15.624 4.936 1.00 57.85 133 ALA B CA 1
ATOM 668 C C . ALA B 1 1 ? -11.354 -15.607 4.507 1.00 48.61 133 ALA B C 1
ATOM 669 O O . ALA B 1 1 ? -12.211 -16.176 5.175 1.00 72.01 133 ALA B O 1
ATOM 671 N N . SER B 1 2 ? -11.634 -14.951 3.389 1.00 57.30 134 SER B N 1
ATOM 672 C CA . SER B 1 2 ? -12.961 -15.001 2.796 1.00 44.01 134 SER B CA 1
ATOM 673 C C . SER B 1 2 ? -12.961 -15.820 1.512 1.00 54.35 134 SER B C 1
ATOM 674 O O . SER B 1 2 ? -13.986 -16.386 1.124 1.00 49.44 134 SER B O 1
ATOM 677 N N . ALA B 1 3 ? -11.799 -15.914 0.873 1.00 43.79 135 ALA B N 1
ATOM 678 C CA . ALA B 1 3 ? -11.651 -16.785 -0.276 1.00 32.42 135 ALA B CA 1
ATOM 679 C C . ALA B 1 3 ? -11.370 -18.196 0.222 1.00 34.18 135 ALA B C 1
ATOM 680 O O . ALA B 1 3 ? -11.696 -19.194 -0.421 1.00 36.48 135 ALA B O 1
ATOM 682 N N . SER B 1 4 ? -10.775 -18.254 1.403 1.00 41.14 136 SER B N 1
ATOM 683 C CA . SER B 1 4 ? -10.466 -19.506 2.066 1.00 46.82 136 SER B CA 1
ATOM 684 C C . SER B 1 4 ? -11.727 -20.266 2.468 1.00 30.50 136 SER B C 1
ATOM 685 O O . SER B 1 4 ? -11.785 -21.489 2.390 1.00 31.11 136 SER B O 1
ATOM 688 N N . VAL B 1 5 ? -12.758 -19.515 2.831 1.00 39.98 137 VAL B N 1
ATOM 689 C CA . VAL B 1 5 ? -14.039 -20.079 3.246 1.00 30.31 137 VAL B CA 1
ATOM 690 C C . VAL B 1 5 ? -14.815 -20.554 2.033 1.00 30.58 137 VAL B C 1
ATOM 691 O O . VAL B 1 5 ? -15.437 -21.615 2.046 1.00 38.21 137 VAL B O 1
ATOM 695 N N . LEU B 1 6 ? -14.762 -19.762 0.971 1.00 34.13 138 LEU B N 1
ATOM 696 C CA . LEU B 1 6 ? -15.515 -20.070 -0.231 1.00 35.26 138 LEU B CA 1
ATOM 697 C C . LEU B 1 6 ? -14.944 -21.300 -0.949 1.00 27.90 138 LEU B C 1
ATOM 698 O O . LEU B 1 6 ? -15.688 -22.077 -1.553 1.00 37.28 138 LEU B O 1
ATOM 703 N N . ASP B 1 7 ? -13.634 -21.500 -0.847 1.00 28.36 139 ASP B N 1
ATOM 704 C CA . ASP B 1 7 ? -13.003 -22.677 -1.430 1.00 24.90 139 ASP B CA 1
ATOM 705 C C . ASP B 1 7 ? -13.395 -23.913 -0.639 1.00 35.87 139 ASP B C 1
ATOM 706 O O . ASP B 1 7 ? -13.555 -24.994 -1.203 1.00 43.25 139 ASP B O 1
ATOM 711 N N . TYR B 1 8 ? -13.539 -23.759 0.672 1.00 31.91 140 TYR B N 1
ATOM 712 C CA . TYR B 1 8 ? -14.015 -24.860 1.498 1.00 30.02 140 TYR B CA 1
ATOM 713 C C . TYR B 1 8 ? -15.445 -25.241 1.105 1.00 40.53 140 TYR B C 1
ATOM 714 O O . TYR B 1 8 ? -15.747 -26.426 0.943 1.00 34.55 140 TYR B O 1
ATOM 723 N N . LEU B 1 9 ? -16.319 -24.238 0.958 1.00 34.22 141 LEU B N 1
ATOM 724 C CA . LEU B 1 9 ? -17.714 -24.498 0.602 1.00 29.56 141 LEU B CA 1
ATOM 725 C C . LEU B 1 9 ? -17.800 -25.148 -0.767 1.00 33.33 141 LEU B C 1
ATOM 726 O O . LEU B 1 9 ? -18.610 -26.047 -0.982 1.00 34.74 141 LEU B O 1
ATOM 731 N N . GLU B 1 10 ? -16.942 -24.713 -1.681 1.00 29.19 142 GLU B N 1
ATOM 732 C CA . GLU B 1 10 ? -16.917 -25.279 -3.018 1.00 34.18 142 GLU B CA 1
ATOM 733 C C . GLU B 1 10 ? -16.401 -26.705 -2.945 1.00 41.50 142 GLU B C 1
ATOM 734 O O . GLU B 1 10 ? -16.874 -27.593 -3.656 1.00 46.02 142 GLU B O 1
ATOM 740 N N . LEU B 1 11 ? -15.487 -26.937 -2.013 1.00 39.89 143 LEU B N 1
ATOM 741 C CA . LEU B 1 11 ? -14.852 -28.238 -1.882 1.00 41.19 143 LEU B CA 1
ATOM 742 C C . LEU B 1 11 ? -15.758 -29.222 -1.153 1.00 42.79 143 LEU B C 1
ATOM 743 O O . LEU B 1 11 ? -15.742 -30.425 -1.430 1.00 33.06 143 LEU B O 1
ATOM 748 N N . ALA B 1 12 ? -16.609 -28.693 -0.281 1.00 44.83 144 ALA B N 1
ATOM 749 C CA . ALA B 1 12 ? -17.540 -29.523 0.471 1.00 35.78 144 ALA B CA 1
ATOM 750 C C . ALA B 1 12 ? -18.696 -29.939 -0.414 1.00 36.82 144 ALA B C 1
ATOM 751 O O . ALA B 1 12 ? -19.433 -30.870 -0.093 1.00 33.46 144 ALA B O 1
ATOM 753 N N . ASP B 1 13 ? -18.818 -29.258 -1.549 1.00 41.47 145 ASP B N 1
ATOM 754 C CA . ASP B 1 13 ? -19.955 -29.423 -2.437 1.00 40.61 145 ASP B CA 1
ATOM 755 C C . ASP B 1 13 ? -19.583 -30.228 -3.679 1.00 39.85 145 ASP B C 1
ATOM 756 O O . ASP B 1 13 ? -20.426 -30.484 -4.537 1.00 51.22 145 ASP B O 1
ATOM 761 N N . GLU B 1 14 ? -18.331 -30.669 -3.748 1.00 39.23 146 GLU B N 1
ATOM 762 C CA . GLU B 1 14 ? -17.879 -31.470 -4.872 1.00 25.47 146 GLU B CA 1
ATOM 763 C C . GLU B 1 14 ? -17.297 -32.790 -4.384 1.00 29.15 146 GLU B C 1
ATOM 764 O O . GLU B 1 14 ? -17.135 -33.735 -5.156 1.00 36.85 146 GLU B O 1
ATOM 770 N N . HIS B 1 15 ? -16.964 -32.844 -3.100 1.00 29.11 147 HIS B N 1
ATOM 771 C CA . HIS B 1 15 ? -16.479 -34.070 -2.480 1.00 2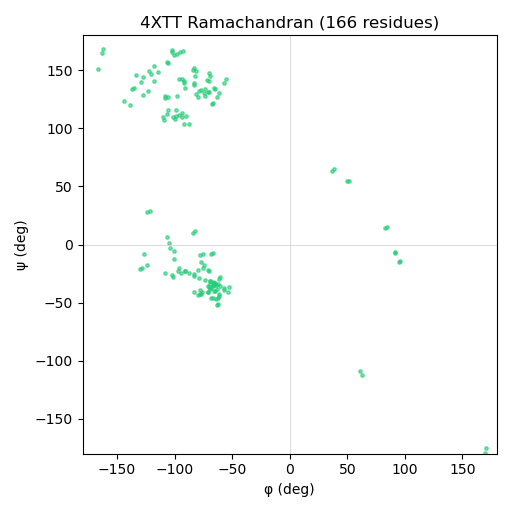7.09 147 HIS B CA 1
ATOM 772 C C . HIS B 1 15 ? -17.223 -34.225 -1.174 1.00 24.63 147 HIS B C 1
ATOM 773 O O . HIS B 1 15 ? -17.519 -33.227 -0.520 1.00 44.52 147 HIS B O 1
ATOM 780 N N . SER B 1 16 ? -17.523 -35.444 -0.757 1.00 28.13 148 SER B N 1
ATOM 781 C CA . SER B 1 16 ? -18.416 -35.545 0.386 1.00 49.13 148 SER B CA 1
ATOM 782 C C . SER B 1 16 ? -17.647 -35.582 1.713 1.00 31.61 148 SER B C 1
ATOM 783 O O . SER B 1 16 ? -16.636 -36.270 1.860 1.00 23.53 148 SER B O 1
ATOM 786 N N . ILE B 1 17 ? -18.143 -34.790 2.662 1.00 42.37 149 ILE B N 1
ATOM 787 C CA . ILE B 1 17 ? -17.656 -34.761 4.036 1.00 28.51 149 ILE B CA 1
ATOM 788 C C . ILE B 1 17 ? -18.673 -35.464 4.940 1.00 31.76 149 ILE B C 1
ATOM 789 O O . ILE B 1 17 ? -19.845 -35.097 4.975 1.00 32.40 149 ILE B O 1
ATOM 794 N N . VAL B 1 18 ? -18.198 -36.434 5.708 1.00 39.65 150 VAL B N 1
ATOM 795 C CA . VAL B 1 18 ? -19.056 -37.381 6.411 1.00 29.65 150 VAL B CA 1
ATOM 796 C C . VAL B 1 18 ? -18.755 -37.489 7.910 1.00 41.12 150 VAL B C 1
ATOM 797 O O . VAL B 1 18 ? -17.601 -37.356 8.332 1.00 37.39 150 VAL B O 1
ATOM 801 N N . GLU B 1 19 ? -19.799 -37.672 8.718 1.00 35.44 151 GLU B N 1
ATOM 802 C CA . GLU B 1 19 ? -19.613 -37.993 10.128 1.00 30.09 151 GLU B CA 1
ATOM 803 C C . GLU B 1 19 ? -19.592 -39.502 10.296 1.00 35.23 151 GLU B C 1
ATOM 804 O O . GLU B 1 19 ? -20.385 -40.214 9.677 1.00 44.09 151 GLU B O 1
ATOM 810 N N . LEU B 1 20 ? -18.690 -39.992 11.138 1.00 34.40 152 LEU B N 1
ATOM 811 C CA . LEU B 1 20 ? -18.567 -41.429 11.350 1.00 31.72 152 LEU B CA 1
ATOM 812 C C . LEU B 1 20 ? -18.229 -41.764 12.800 1.00 37.04 152 LEU B C 1
ATOM 813 O O . LEU B 1 20 ? -17.238 -41.273 13.339 1.00 41.60 152 LEU B O 1
ATOM 818 N N . LYS B 1 21 ? -19.052 -42.588 13.440 1.00 43.35 153 LYS B N 1
ATOM 819 C CA . LYS B 1 21 ? -18.857 -42.890 14.861 1.00 49.27 153 LYS B CA 1
ATOM 820 C C . LYS B 1 21 ? -17.826 -44.004 15.112 1.00 50.75 153 LYS B C 1
ATOM 821 O O . LYS B 1 21 ? -17.775 -45.007 14.389 1.00 48.14 153 LYS B O 1
ATOM 827 N N . ALA B 1 22 ? -16.992 -43.798 16.131 1.00 27.93 154 ALA B N 1
ATOM 828 C CA . ALA B 1 22 ? -15.898 -44.712 16.455 1.00 36.04 154 ALA B CA 1
ATOM 829 C C . ALA B 1 22 ? -16.398 -45.994 17.112 1.00 41.36 154 ALA B C 1
ATOM 830 O O . ALA B 1 22 ? -17.144 -45.953 18.089 1.00 53.35 154 ALA B O 1
ATOM 832 N N . THR B 1 23 ? -15.953 -47.133 16.593 1.00 41.33 155 THR B N 1
ATOM 833 C CA . THR B 1 23 ? -16.370 -48.422 17.124 1.00 49.56 155 THR B CA 1
ATOM 834 C C . THR B 1 23 ? -15.387 -48.928 18.177 1.00 52.15 155 THR B C 1
ATOM 835 O O . THR B 1 23 ? -14.283 -48.401 18.297 1.00 59.68 155 THR B O 1
ATOM 839 N N . GLU B 1 24 ? -15.793 -49.954 18.926 1.00 50.25 156 GLU B N 1
ATOM 840 C CA . GLU B 1 24 ? -14.958 -50.553 19.970 1.00 53.03 156 GLU B CA 1
ATOM 841 C C . GLU B 1 24 ? -13.620 -51.055 19.450 1.00 40.87 156 GLU B C 1
ATOM 842 O O . GLU B 1 24 ? -12.591 -50.926 20.109 1.00 48.29 156 GLU B O 1
ATOM 848 N N . LYS B 1 25 ? -13.656 -51.627 18.257 1.00 42.44 157 LYS B N 1
ATOM 849 C CA . LYS B 1 25 ? -12.463 -52.075 17.553 1.00 71.89 157 LYS B CA 1
ATOM 850 C C . LYS B 1 25 ? -11.416 -50.961 17.454 1.00 69.74 157 LYS B C 1
ATOM 851 O O . LYS B 1 25 ? -10.214 -51.202 17.561 1.00 78.80 157 LYS B O 1
ATOM 857 N N . MET B 1 26 ? -11.898 -49.738 17.270 1.00 65.99 158 MET B N 1
ATOM 858 C CA . MET B 1 26 ? -11.058 -48.579 16.994 1.00 51.11 158 MET B CA 1
ATOM 859 C C . MET B 1 26 ? -10.710 -47.747 18.246 1.00 56.35 158 MET B C 1
ATOM 860 O O . MET B 1 26 ? -9.722 -47.004 18.255 1.00 45.13 158 MET B O 1
ATOM 865 N N . ALA B 1 27 ? -11.491 -47.894 19.312 1.00 40.27 159 ALA B N 1
ATOM 866 C CA . ALA B 1 27 ? -11.191 -47.191 20.559 1.00 36.99 159 ALA B CA 1
ATOM 867 C C . ALA B 1 27 ? -9.938 -47.748 21.236 1.00 44.86 159 ALA B C 1
ATOM 868 O O . ALA B 1 27 ? -9.695 -48.956 21.241 1.00 42.55 159 ALA B O 1
ATOM 870 N N . GLY B 1 28 ? -9.130 -46.856 21.796 1.00 40.27 160 GLY B N 1
ATOM 871 C CA . GLY B 1 28 ? -7.876 -47.260 22.403 1.00 25.57 160 GLY B CA 1
ATOM 872 C C . GLY B 1 28 ? -6.729 -47.107 21.423 1.00 32.42 160 GLY B C 1
ATOM 873 O O . GLY B 1 28 ? -5.561 -47.119 21.805 1.00 35.31 160 GLY B O 1
ATOM 874 N N . GLN B 1 29 ? -7.078 -46.958 20.149 1.00 45.09 161 GLN B N 1
ATOM 875 C CA . GLN B 1 29 ? -6.106 -46.766 19.082 1.00 36.89 161 GLN B CA 1
ATOM 876 C C . GLN B 1 29 ? -6.119 -45.322 18.598 1.00 34.47 161 GLN B C 1
ATOM 877 O O . GLN B 1 29 ? -7.102 -44.614 18.791 1.00 33.42 161 GLN B O 1
ATOM 883 N N . SER B 1 30 ? -5.015 -44.889 17.992 1.00 34.41 162 SER B N 1
ATOM 884 C CA . SER B 1 30 ? -4.903 -43.549 17.417 1.00 21.52 162 SER B CA 1
ATOM 885 C C . SER B 1 30 ? -5.050 -43.600 15.899 1.00 27.16 162 SER B C 1
ATOM 886 O O . SER B 1 30 ? -4.965 -44.671 15.302 1.00 22.57 162 SER B O 1
ATOM 889 N N . ILE B 1 31 ? -5.223 -42.446 15.260 1.00 23.99 163 ILE B N 1
ATOM 890 C CA . ILE B 1 31 ? -5.422 -42.455 13.820 1.00 28.23 163 ILE B CA 1
ATOM 891 C C . ILE B 1 31 ? -4.104 -42.722 13.089 1.00 31.16 163 ILE B C 1
ATOM 892 O O . ILE B 1 31 ? -4.106 -42.990 11.889 1.00 51.26 163 ILE B O 1
ATOM 897 N N . ILE B 1 32 ? -2.992 -42.726 13.818 1.00 24.25 164 ILE B N 1
ATOM 898 C CA . ILE B 1 32 ? -1.717 -43.121 13.232 1.00 25.51 164 ILE B CA 1
ATOM 899 C C . ILE B 1 32 ? -1.516 -44.633 13.427 1.00 38.39 164 ILE B C 1
ATOM 900 O O . ILE B 1 32 ? -0.765 -45.271 12.682 1.00 29.36 164 ILE B O 1
ATOM 905 N N . ASP B 1 33 ? -2.197 -45.194 14.428 1.00 25.60 165 ASP B N 1
ATOM 906 C CA . ASP B 1 33 ? -2.253 -46.640 14.615 1.00 33.92 165 ASP B CA 1
ATOM 907 C C . ASP B 1 33 ? -3.053 -47.298 13.493 1.00 37.43 165 ASP B C 1
ATOM 908 O O . ASP B 1 33 ? -2.632 -48.305 12.914 1.00 40.17 165 ASP B O 1
ATOM 913 N N . LEU B 1 34 ? -4.210 -46.721 13.186 1.00 25.36 166 LEU B N 1
ATOM 914 C CA . LEU B 1 34 ? -5.045 -47.235 12.109 1.00 41.19 166 LEU B CA 1
ATOM 915 C C . LEU B 1 34 ? -4.441 -46.880 10.744 1.00 39.68 166 LEU B C 1
ATOM 916 O O . LEU B 1 34 ? -4.793 -47.493 9.731 1.00 31.99 166 LEU B O 1
ATOM 921 N N . ASP B 1 35 ? -3.533 -45.900 10.739 1.00 25.38 167 ASP B N 1
ATOM 922 C CA . ASP B 1 35 ? -2.837 -45.447 9.530 1.00 34.45 167 ASP B CA 1
ATOM 923 C C . ASP B 1 35 ? -3.799 -45.120 8.385 1.00 38.46 167 ASP B C 1
ATOM 924 O O . ASP B 1 35 ? -3.637 -45.601 7.266 1.00 32.06 167 ASP B O 1
ATOM 929 N N . ILE B 1 36 ? -4.763 -44.250 8.659 1.00 35.90 168 ILE B N 1
ATOM 930 C CA . ILE B 1 36 ? -5.940 -44.128 7.808 1.00 38.72 168 ILE B CA 1
ATOM 931 C C . ILE B 1 36 ? -5.688 -43.660 6.367 1.00 33.13 168 ILE B C 1
ATOM 932 O O . ILE B 1 36 ? -6.118 -44.327 5.430 1.00 30.67 168 ILE B O 1
ATOM 937 N N . ARG B 1 37 ? -4.979 -42.553 6.168 1.00 30.77 169 ARG B N 1
ATOM 938 C CA . ARG B 1 37 ? -4.816 -42.057 4.804 1.00 34.01 169 ARG B CA 1
ATOM 939 C C . ARG B 1 37 ? -3.971 -43.011 3.957 1.00 27.95 169 ARG B C 1
ATOM 940 O O . ARG B 1 37 ? -4.210 -43.159 2.761 1.00 23.78 169 ARG B O 1
ATOM 948 N N . ALA B 1 38 ? -2.978 -43.642 4.574 1.00 23.41 170 ALA B N 1
ATOM 949 C CA . ALA B 1 38 ? -2.125 -44.573 3.847 1.00 26.66 170 ALA B CA 1
ATOM 950 C C . ALA B 1 38 ? -2.879 -45.844 3.494 1.00 26.19 170 ALA B C 1
ATOM 951 O O . ALA B 1 38 ? -2.511 -46.549 2.561 1.00 30.64 170 ALA B O 1
ATOM 953 N N . GLN B 1 39 ? -3.953 -46.112 4.230 1.00 30.17 171 GLN B N 1
ATOM 954 C CA . GLN B 1 39 ? -4.711 -47.349 4.085 1.00 24.11 171 GLN B CA 1
ATOM 955 C C . GLN B 1 39 ? -6.010 -47.169 3.300 1.00 28.52 171 GLN B C 1
ATOM 956 O O . GLN B 1 39 ? -6.507 -48.113 2.678 1.00 32.25 171 GLN B O 1
ATOM 962 N N . TYR B 1 40 ? -6.560 -45.958 3.329 1.00 28.20 172 TYR B N 1
ATOM 963 C CA . TYR B 1 40 ? -7.872 -45.704 2.736 1.00 31.11 172 TYR B CA 1
ATOM 964 C C . TYR B 1 40 ? -7.919 -44.496 1.803 1.00 33.07 172 TYR B C 1
ATOM 965 O O . TYR B 1 40 ? -8.811 -44.406 0.958 1.00 33.96 172 TYR B O 1
ATOM 974 N N . GLY B 1 41 ? -6.965 -43.579 1.947 1.00 32.32 173 GLY B N 1
ATOM 975 C CA . GLY B 1 41 ? -6.931 -42.377 1.127 1.00 30.57 173 GLY B CA 1
ATOM 976 C C . GLY B 1 41 ? -7.845 -41.299 1.680 1.00 31.66 173 GLY B C 1
ATOM 977 O O . GLY B 1 41 ? -8.144 -40.313 1.009 1.00 41.40 173 GLY B O 1
ATOM 978 N N . ILE B 1 42 ? -8.279 -41.499 2.919 1.00 38.66 174 ILE B N 1
ATOM 979 C CA . ILE B 1 42 ? -9.188 -40.597 3.624 1.00 41.99 174 ILE B CA 1
ATOM 980 C C . ILE B 1 42 ? -8.452 -39.576 4.487 1.00 34.08 174 ILE B C 1
ATOM 981 O O . ILE B 1 42 ? -7.429 -39.898 5.090 1.00 29.98 174 ILE B O 1
ATOM 986 N N . ASN B 1 43 ? -8.970 -38.352 4.542 1.00 21.22 175 ASN B N 1
ATOM 987 C CA . ASN B 1 43 ? -8.440 -37.337 5.444 1.00 25.32 175 ASN B CA 1
ATOM 988 C C . ASN B 1 43 ? -9.387 -37.060 6.607 1.00 28.56 175 ASN B C 1
ATOM 989 O O . ASN B 1 43 ? -10.578 -36.818 6.403 1.00 26.41 175 ASN B O 1
ATOM 994 N N . ILE B 1 44 ? -8.864 -37.125 7.828 1.00 22.28 176 ILE B N 1
ATOM 995 C CA . ILE B 1 44 ? -9.669 -36.814 8.997 1.00 18.63 176 ILE B CA 1
ATOM 996 C C . ILE B 1 44 ? -9.503 -35.365 9.386 1.00 19.32 176 ILE B C 1
ATOM 997 O O . ILE B 1 44 ? -8.423 -34.932 9.782 1.00 22.80 176 ILE B O 1
ATOM 1002 N N . ILE B 1 45 ? -10.594 -34.623 9.226 1.00 26.53 177 ILE B N 1
ATOM 1003 C CA . ILE B 1 45 ? -10.637 -33.185 9.442 1.00 22.34 177 ILE B CA 1
ATOM 1004 C C . ILE B 1 45 ? -10.750 -32.810 10.911 1.00 25.36 177 ILE B C 1
ATOM 1005 O O . ILE B 1 45 ? -10.070 -31.892 11.371 1.00 35.61 177 ILE B O 1
ATOM 1010 N N . ALA B 1 46 ? -11.613 -33.512 11.641 1.00 24.48 178 ALA B N 1
ATOM 1011 C CA . ALA B 1 46 ? -11.874 -33.169 13.032 1.00 21.57 178 ALA B CA 1
ATOM 1012 C C . ALA B 1 46 ? -12.542 -34.298 13.804 1.00 38.71 178 ALA B C 1
ATOM 1013 O O . ALA B 1 46 ? -13.063 -35.246 13.216 1.00 44.72 178 ALA B O 1
ATOM 1015 N N . ILE B 1 47 ? -12.527 -34.188 15.128 1.00 28.44 179 ILE B N 1
ATOM 1016 C CA . ILE B 1 47 ? -13.225 -35.138 15.981 1.00 32.23 179 ILE B CA 1
ATOM 1017 C C . ILE B 1 47 ? -14.156 -34.459 16.980 1.00 42.06 179 ILE B C 1
ATOM 1018 O O . ILE B 1 47 ? -13.752 -33.546 17.704 1.00 29.04 179 ILE B O 1
ATOM 1023 N N . LYS B 1 48 ? -15.402 -34.918 17.014 1.00 45.51 180 LYS B N 1
ATOM 1024 C CA . LYS B 1 48 ? -16.358 -34.483 18.019 1.00 33.56 180 LYS B CA 1
ATOM 1025 C C . LYS B 1 48 ? -16.319 -35.465 19.182 1.00 44.22 180 LYS B C 1
ATOM 1026 O O . LYS B 1 48 ? -16.708 -36.626 19.038 1.00 36.38 180 LYS B O 1
ATOM 1032 N N . ARG B 1 49 ? -15.790 -35.023 20.315 1.00 47.90 181 ARG B N 1
ATOM 1033 C CA . ARG B 1 49 ? -15.778 -35.849 21.513 1.00 41.87 181 ARG B CA 1
ATOM 1034 C C . ARG B 1 49 ? -16.737 -35.280 22.554 1.00 60.34 181 ARG B C 1
ATOM 1035 O O . ARG B 1 49 ? -16.477 -34.223 23.134 1.00 58.57 181 ARG B O 1
ATOM 1043 N N . GLY B 1 50 ? -17.841 -35.982 22.794 1.00 63.74 182 GLY B N 1
ATOM 1044 C CA . GLY B 1 50 ? -18.889 -35.457 23.648 1.00 48.39 182 GLY B CA 1
ATOM 1045 C C . GLY B 1 50 ? -19.469 -34.175 23.082 1.00 55.54 182 GLY B C 1
ATOM 1046 O O . GLY B 1 50 ? -20.172 -34.190 22.072 1.00 62.26 182 GLY B O 1
ATOM 1047 N N . LYS B 1 51 ? -19.163 -33.061 23.737 1.00 61.82 183 LYS B N 1
ATOM 1048 C CA . LYS B 1 51 ? -19.607 -31.749 23.283 1.00 72.61 183 LYS B CA 1
ATOM 1049 C C . LYS B 1 51 ? -18.400 -30.855 23.032 1.00 57.11 183 LYS B C 1
ATOM 1050 O O . LYS B 1 51 ? -18.473 -29.631 23.133 1.00 62.09 183 LYS B O 1
ATOM 1056 N N . GLU B 1 52 ? -17.293 -31.491 22.671 1.00 56.98 184 GLU B N 1
ATOM 1057 C CA . GLU B 1 52 ? -16.052 -30.783 22.408 1.00 64.84 184 GLU B CA 1
ATOM 1058 C C . GLU B 1 52 ? -15.636 -31.001 20.958 1.00 44.17 184 GLU B C 1
ATOM 1059 O O . GLU B 1 52 ? -15.748 -32.108 20.436 1.00 52.56 184 GLU B O 1
ATOM 1065 N N . PHE B 1 53 ? -15.126 -29.955 20.318 1.00 44.02 185 PHE B N 1
ATOM 1066 C CA . PHE B 1 53 ? -14.766 -30.060 18.914 1.00 33.48 185 PHE B CA 1
ATOM 1067 C C . PHE B 1 53 ? -13.254 -30.047 18.774 1.00 37.63 185 PHE B C 1
ATOM 1068 O O . PHE B 1 53 ? -12.614 -28.999 18.902 1.00 35.37 185 PHE B O 1
ATOM 1076 N N . ILE B 1 54 ? -12.679 -31.197 18.459 1.00 26.29 186 ILE B N 1
ATOM 1077 C CA . ILE B 1 54 ? -11.245 -31.249 18.247 1.00 35.76 186 ILE B CA 1
ATOM 1078 C C . ILE B 1 54 ? -10.910 -31.038 16.775 1.00 30.79 186 ILE B C 1
ATOM 1079 O O . ILE B 1 54 ? -11.121 -31.933 15.956 1.00 34.64 186 ILE B O 1
ATOM 1084 N N . ILE B 1 55 ? -10.438 -29.842 16.436 1.00 33.52 187 ILE B N 1
ATOM 1085 C CA . ILE B 1 55 ? -10.052 -29.540 15.065 1.00 20.98 187 ILE B CA 1
ATOM 1086 C C . ILE B 1 55 ? -8.624 -30.021 14.843 1.00 24.16 187 ILE B C 1
ATOM 1087 O O . ILE B 1 55 ? -7.821 -30.032 15.779 1.00 42.30 187 ILE B O 1
ATOM 1092 N N . SER B 1 56 ? -8.314 -30.408 13.608 1.00 22.77 188 SER B N 1
ATOM 1093 C CA . SER B 1 56 ? -7.003 -30.972 13.246 1.00 26.34 188 SER B CA 1
ATOM 1094 C C . SER B 1 56 ? -6.410 -31.898 14.315 1.00 29.52 188 SER B C 1
ATOM 1095 O O . SER B 1 56 ? -5.388 -31.572 14.920 1.00 22.95 188 SER B O 1
ATOM 1098 N N . PRO B 1 57 ? -7.070 -33.037 14.567 1.00 23.80 189 PRO B N 1
ATOM 1099 C CA . PRO B 1 57 ? -6.724 -33.915 15.686 1.00 25.46 189 PRO B CA 1
ATOM 1100 C C . PRO B 1 57 ? -5.279 -34.373 15.650 1.00 21.40 189 PRO B C 1
ATOM 1101 O O . PRO B 1 57 ? -4.766 -34.714 14.594 1.00 28.52 189 PRO B O 1
ATOM 1105 N N . ASN B 1 58 ? -4.637 -34.403 16.810 1.00 38.19 190 ASN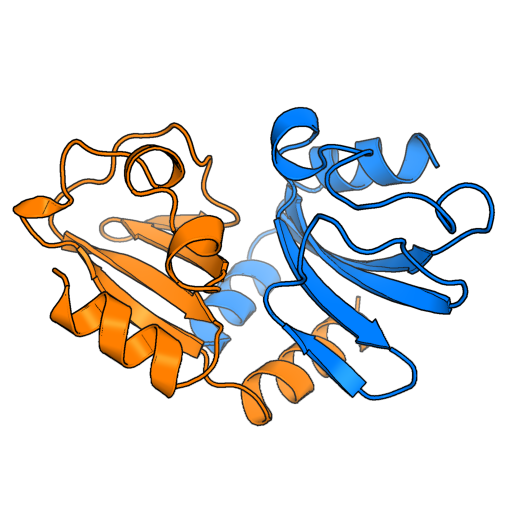 B N 1
ATOM 1106 C CA . ASN B 1 58 ? -3.286 -34.922 16.908 1.00 32.48 190 ASN B CA 1
ATOM 1107 C C . ASN B 1 58 ? -3.356 -36.403 16.609 1.00 26.71 190 ASN B C 1
ATOM 1108 O O . ASN B 1 58 ? -4.069 -37.141 17.283 1.00 31.02 190 ASN B O 1
ATOM 1113 N N . PRO B 1 59 ? -2.616 -36.848 15.590 1.00 34.12 191 PRO B N 1
ATOM 1114 C CA . PRO B 1 59 ? -2.733 -38.234 15.126 1.00 28.27 191 PRO B CA 1
ATOM 1115 C C . PRO B 1 59 ? -2.248 -39.269 16.142 1.00 29.48 191 PRO B C 1
ATOM 1116 O O . PRO B 1 59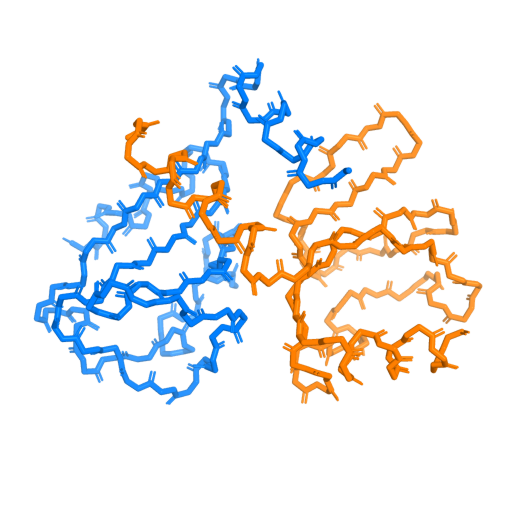 ? -2.433 -40.471 15.919 1.00 29.26 191 PRO B O 1
ATOM 1120 N N . ASN B 1 60 ? -1.647 -38.818 17.239 1.00 22.91 192 ASN B N 1
ATOM 1121 C CA . ASN B 1 60 ? -1.085 -39.746 18.216 1.00 29.46 192 ASN B CA 1
ATOM 1122 C C . ASN B 1 60 ? -1.921 -39.923 19.485 1.00 33.12 192 ASN B C 1
ATOM 1123 O O . ASN B 1 60 ? -1.557 -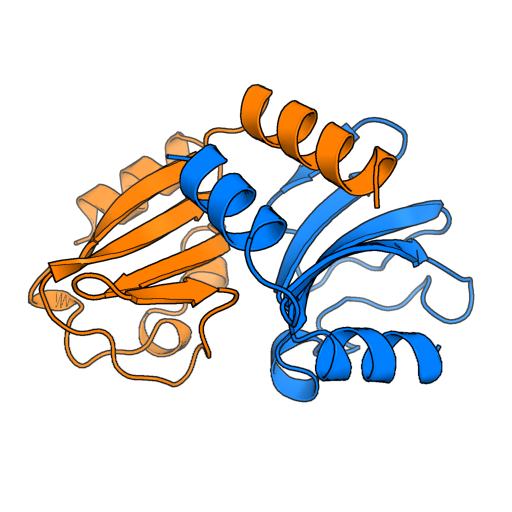40.716 20.357 1.00 26.59 192 ASN B O 1
ATOM 1128 N N . ILE B 1 61 ? -3.025 -39.183 19.592 1.00 33.44 193 ILE B N 1
ATOM 1129 C CA . ILE B 1 61 ? -3.914 -39.305 20.747 1.00 35.69 193 ILE B CA 1
ATOM 1130 C C . ILE B 1 61 ? -4.861 -40.498 20.595 1.00 29.90 193 ILE B C 1
ATOM 1131 O O . ILE B 1 61 ? -5.223 -40.885 19.488 1.00 38.14 193 ILE B O 1
ATOM 1136 N N . ASN B 1 62 ? -5.235 -41.086 21.723 1.00 36.92 194 ASN B N 1
ATOM 1137 C CA . ASN B 1 62 ? -6.148 -42.219 21.752 1.00 43.79 194 ASN B CA 1
ATOM 1138 C C . ASN B 1 62 ? -7.580 -41.853 21.385 1.00 39.87 194 ASN B C 1
ATOM 1139 O O . ASN B 1 62 ? -8.123 -40.868 21.886 1.00 38.62 194 ASN B O 1
ATOM 1144 N N . LEU B 1 63 ? -8.168 -42.624 20.473 1.00 34.60 195 LEU B N 1
ATOM 1145 C CA . LEU B 1 63 ? -9.583 -42.491 20.133 1.00 34.61 195 LEU B CA 1
ATOM 1146 C C . LEU B 1 63 ? -10.466 -43.174 21.184 1.00 38.18 195 LEU B C 1
ATOM 1147 O O . LEU B 1 63 ? -10.207 -44.316 21.578 1.00 37.74 195 LEU B O 1
ATOM 1152 N N . GLU B 1 64 ? -11.501 -42.483 21.648 1.00 39.86 196 GLU B N 1
ATOM 1153 C CA . GLU B 1 64 ? -12.428 -43.088 22.600 1.00 46.78 196 GLU B CA 1
ATOM 1154 C C . GLU B 1 64 ? -13.702 -43.561 21.899 1.00 47.52 196 GLU B C 1
ATOM 1155 O O . GLU B 1 64 ? -13.993 -43.153 20.775 1.00 49.44 196 GLU B O 1
ATOM 1161 N N . ILE B 1 65 ? -14.460 -44.419 22.571 1.00 40.97 197 ILE B N 1
ATOM 1162 C CA . ILE B 1 65 ? -15.709 -44.926 22.022 1.00 50.54 197 ILE B CA 1
ATOM 1163 C C . ILE B 1 65 ? -16.708 -43.778 21.895 1.00 37.47 197 ILE B C 1
ATOM 1164 O O . ILE B 1 65 ? -16.843 -42.956 22.799 1.00 46.88 197 ILE B O 1
ATOM 1169 N N . GLY B 1 66 ? -17.392 -43.702 20.763 1.00 46.72 198 GLY B N 1
ATOM 1170 C CA . GLY B 1 66 ? -18.394 -42.669 20.577 1.00 54.04 198 GLY B CA 1
ATOM 1171 C C . GLY B 1 66 ? -17.854 -41.401 19.946 1.00 43.83 198 GLY B C 1
ATOM 1172 O O . GLY B 1 66 ? -18.613 -40.482 19.639 1.00 57.18 198 GLY B O 1
ATOM 1173 N N . ASP B 1 67 ? -16.540 -41.339 19.766 1.00 35.17 199 ASP B N 1
ATOM 1174 C CA . ASP B 1 67 ? -15.946 -40.228 19.046 1.00 35.09 199 ASP B CA 1
ATOM 1175 C C . ASP B 1 67 ? -16.488 -40.210 17.617 1.00 46.23 199 ASP B C 1
ATOM 1176 O O . ASP B 1 67 ? -16.545 -41.242 16.946 1.00 41.59 199 ASP B O 1
ATOM 1181 N N . ILE B 1 68 ? -16.947 -39.043 17.185 1.00 45.44 200 ILE B N 1
ATOM 1182 C CA . ILE B 1 68 ? -17.459 -38.874 15.836 1.00 40.82 200 ILE B CA 1
ATOM 1183 C C . ILE B 1 68 ? -16.401 -38.241 14.938 1.00 38.04 200 ILE B C 1
ATOM 1184 O O . ILE B 1 68 ? -16.091 -37.056 15.074 1.00 46.24 200 ILE B O 1
ATOM 1189 N N . LEU B 1 69 ? -15.844 -39.041 14.032 1.00 42.18 201 LEU B N 1
ATOM 1190 C CA . LEU B 1 69 ? -14.830 -38.579 13.087 1.00 27.21 201 LEU B CA 1
ATOM 1191 C C . LEU B 1 69 ? -15.445 -37.875 11.882 1.00 26.64 201 LEU B C 1
ATOM 1192 O O . LEU B 1 69 ? -16.369 -38.399 11.254 1.00 35.85 201 LEU B O 1
ATOM 1197 N N . ILE B 1 70 ? -14.944 -36.687 11.565 1.00 26.50 202 ILE B N 1
ATOM 1198 C CA . ILE B 1 70 ? -15.393 -35.968 10.374 1.00 35.08 202 ILE B CA 1
ATOM 1199 C C . ILE B 1 70 ? -14.383 -36.174 9.226 1.00 32.54 202 ILE B C 1
ATOM 1200 O O . ILE B 1 70 ? -13.210 -35.820 9.335 1.00 25.83 202 ILE B O 1
ATOM 1205 N N . MET B 1 71 ? -14.838 -36.829 8.161 1.00 38.24 203 MET B N 1
ATOM 1206 C CA . MET B 1 71 ? -13.963 -37.328 7.097 1.00 27.38 203 MET B CA 1
ATOM 1207 C C . MET B 1 71 ? -14.203 -36.729 5.716 1.00 28.68 203 MET B C 1
ATOM 1208 O O . MET B 1 71 ? -15.304 -36.297 5.402 1.00 30.78 203 MET B O 1
ATOM 1213 N N . ILE B 1 72 ? -13.165 -36.714 4.886 1.00 29.46 204 ILE B N 1
ATOM 1214 C CA . ILE B 1 72 ? -13.319 -36.303 3.499 1.00 18.70 204 ILE B CA 1
ATOM 1215 C C . ILE B 1 72 ? -12.575 -37.270 2.592 1.00 31.53 204 ILE B C 1
ATOM 1216 O O . ILE B 1 72 ? -11.453 -37.695 2.881 1.00 38.42 204 ILE B O 1
ATOM 1221 N N . GLY B 1 73 ? -13.238 -37.659 1.513 1.00 32.56 205 GLY B N 1
ATOM 1222 C CA . GLY B 1 73 ? -12.656 -38.574 0.559 1.00 25.63 205 GLY B CA 1
ATOM 1223 C C . GLY B 1 73 ? -13.720 -39.036 -0.405 1.00 32.02 205 GLY B C 1
ATOM 1224 O O . GLY B 1 73 ? -14.881 -38.628 -0.311 1.00 36.41 205 GLY B O 1
ATOM 1225 N N . HIS B 1 74 ? -13.323 -39.898 -1.329 1.00 30.58 206 HIS B N 1
ATOM 1226 C CA . HIS B 1 74 ? -14.246 -40.476 -2.290 1.00 23.17 206 HIS B CA 1
ATOM 1227 C C . HIS B 1 74 ? -15.183 -41.440 -1.589 1.00 29.68 206 HIS B C 1
ATOM 1228 O O . HIS B 1 74 ? -14.799 -42.076 -0.603 1.00 27.30 206 HIS B O 1
ATOM 1235 N N . ASP B 1 75 ? -16.417 -41.532 -2.075 1.00 26.97 207 ASP B N 1
ATOM 1236 C CA . ASP B 1 75 ? -17.418 -42.379 -1.434 1.00 32.60 207 ASP B CA 1
ATOM 1237 C C . ASP B 1 75 ? -16.977 -43.840 -1.433 1.00 32.98 207 ASP B C 1
ATOM 1238 O O . ASP B 1 75 ? -17.314 -44.600 -0.529 1.00 32.14 207 ASP B O 1
ATOM 1243 N N . ASN B 1 76 ? -16.202 -44.222 -2.440 1.00 37.65 208 ASN B N 1
ATOM 1244 C CA . ASN B 1 76 ? -15.704 -45.584 -2.533 1.00 40.27 208 ASN B CA 1
ATOM 1245 C C . ASN B 1 76 ? -14.724 -45.903 -1.402 1.00 33.49 208 ASN B C 1
ATOM 1246 O O . ASN B 1 76 ? -14.671 -47.035 -0.912 1.00 35.99 208 ASN B O 1
ATOM 1251 N N . ASP B 1 77 ? -13.983 -44.885 -0.973 1.00 38.79 209 ASP B N 1
ATOM 1252 C CA . ASP B 1 77 ? -13.008 -45.005 0.111 1.00 33.52 209 ASP B CA 1
ATOM 1253 C C . ASP B 1 77 ? -13.632 -44.880 1.510 1.00 29.61 209 ASP B C 1
ATOM 1254 O O . ASP B 1 77 ? -13.253 -45.605 2.430 1.00 23.11 209 ASP B O 1
ATOM 1259 N N . LEU B 1 78 ? -14.576 -43.951 1.661 1.00 28.88 210 LEU B N 1
ATOM 1260 C CA . LEU B 1 78 ? -15.330 -43.777 2.907 1.00 28.39 210 LEU B CA 1
ATOM 1261 C C . LEU B 1 78 ? -16.129 -45.012 3.268 1.00 33.76 210 LEU B C 1
ATOM 1262 O O . LEU B 1 78 ? -16.210 -45.398 4.439 1.00 43.56 210 LEU B O 1
ATOM 1267 N N . ASN B 1 79 ? -16.756 -45.600 2.255 1.00 31.37 211 ASN B N 1
ATOM 1268 C CA . ASN B 1 79 ? -17.557 -46.794 2.447 1.00 30.46 211 ASN B CA 1
ATOM 1269 C C . ASN B 1 79 ? -16.709 -47.978 2.873 1.00 35.24 211 ASN B C 1
ATOM 1270 O O . ASN B 1 79 ? -17.163 -48.815 3.643 1.00 48.95 211 ASN B O 1
ATOM 1275 N N . ARG B 1 80 ? -15.481 -48.063 2.374 1.00 34.03 212 ARG B N 1
ATOM 1276 C CA . ARG B 1 80 ? -14.659 -49.197 2.744 1.00 36.74 212 ARG B CA 1
ATOM 1277 C C . ARG B 1 80 ? -14.254 -49.044 4.201 1.00 38.91 212 ARG B C 1
ATOM 1278 O O . ARG B 1 80 ? -14.270 -50.005 4.965 1.00 54.19 212 ARG B O 1
ATOM 1286 N N . PHE B 1 81 ? -13.925 -47.817 4.590 1.00 38.62 213 PHE B N 1
ATOM 1287 C CA . PHE B 1 81 ? -13.501 -47.531 5.957 1.00 47.56 213 PHE B CA 1
ATOM 1288 C C . PHE B 1 81 ? -14.638 -47.782 6.938 1.00 44.53 213 PHE B C 1
ATOM 1289 O O . PHE B 1 81 ? -14.428 -48.365 7.998 1.00 46.45 213 PHE B O 1
ATOM 1297 N N . GLU B 1 82 ? -15.851 -47.399 6.548 1.00 40.36 214 GLU B N 1
ATOM 1298 C CA . GLU B 1 82 ? -17.026 -47.579 7.394 1.00 35.78 214 GLU B CA 1
ATOM 1299 C C . GLU B 1 82 ? -17.316 -49.066 7.606 1.00 42.98 214 GLU B C 1
ATOM 1300 O O . GLU B 1 82 ? -17.779 -49.467 8.674 1.00 55.07 214 GLU B O 1
ATOM 1306 N N . LYS B 1 83 ? -17.026 -49.879 6.592 1.00 40.89 215 LYS B N 1
ATOM 1307 C CA . LYS B 1 83 ? -17.290 -51.313 6.654 1.00 34.06 215 LYS B CA 1
ATOM 1308 C C . LYS B 1 83 ? -16.188 -52.083 7.371 1.00 37.27 215 LYS B C 1
ATOM 1309 O O . LYS B 1 83 ? -16.437 -53.127 7.966 1.00 40.17 215 LYS B O 1
ATOM 1315 N N . ASN B 1 84 ? -14.981 -51.531 7.361 1.00 40.86 216 ASN B N 1
ATOM 1316 C CA . ASN B 1 84 ? -13.838 -52.172 7.996 1.00 34.50 216 ASN B CA 1
ATOM 1317 C C . ASN B 1 84 ? -13.784 -51.913 9.499 1.00 50.96 216 ASN B C 1
ATOM 1318 O O . ASN B 1 84 ? -12.772 -52.185 10.145 1.00 60.57 216 ASN B O 1
ATOM 1323 N N . ILE B 1 85 ? -14.863 -51.369 10.053 1.00 44.25 217 ILE B N 1
ATOM 1324 C CA . ILE B 1 85 ? -14.916 -51.075 11.483 1.00 38.12 217 ILE B CA 1
ATOM 1325 C C . ILE B 1 85 ? -16.229 -51.530 12.135 1.00 53.63 217 ILE B C 1
ATOM 1326 O O . ILE B 1 85 ? -17.254 -51.725 11.466 1.00 45.27 217 ILE B O 1
#